Protein AF-A0A4V1TIY2-F1 (afdb_monomer)

Nearest PDB structures (foldseek):
  8q72-assembly1_J  TM=4.183E-01  e=2.420E+00  Escherichia coli
  2wbl-assembly1_B  TM=3.434E-01  e=1.989E+00  Arabidopsis thaliana
  2wbl-assembly1_A  TM=3.480E-01  e=2.267E+00  Arabidopsis thaliana
  2d2a-assembly2_A  TM=3.802E-01  e=4.357E+00  Escherichia coli

Structure (mmCIF, N/CA/C/O backbone):
data_AF-A0A4V1TIY2-F1
#
_entry.id   AF-A0A4V1TIY2-F1
#
loop_
_atom_site.group_PDB
_atom_site.id
_atom_site.type_symbol
_atom_site.label_atom_id
_atom_site.label_alt_id
_atom_site.label_comp_id
_atom_site.label_asym_id
_atom_site.label_entity_id
_atom_site.label_seq_id
_atom_site.pdbx_PDB_ins_code
_atom_site.Cartn_x
_atom_site.Cartn_y
_atom_site.Cartn_z
_atom_site.occupancy
_atom_site.B_iso_or_equiv
_atom_site.auth_seq_id
_atom_site.auth_comp_id
_atom_site.auth_asym_id
_atom_site.auth_atom_id
_atom_site.pdbx_PDB_model_num
ATOM 1 N N . ASP A 1 1 ? 8.197 18.192 0.186 1.00 65.12 1 ASP A N 1
ATOM 2 C CA . ASP A 1 1 ? 7.113 17.834 -0.747 1.00 65.12 1 ASP A CA 1
ATOM 3 C C . ASP A 1 1 ? 6.404 16.529 -0.364 1.00 65.12 1 ASP A C 1
ATOM 5 O O . ASP A 1 1 ? 5.213 16.568 -0.087 1.00 65.12 1 ASP A O 1
ATOM 9 N N . PHE A 1 2 ? 7.129 15.413 -0.189 1.00 73.62 2 PHE A N 1
ATOM 10 C CA . PHE A 1 2 ? 6.554 14.114 0.219 1.00 73.62 2 PHE A CA 1
ATOM 11 C C . PHE A 1 2 ? 5.672 14.154 1.484 1.00 73.62 2 PHE A C 1
ATOM 13 O O . PHE A 1 2 ? 4.633 13.516 1.531 1.00 73.62 2 PHE A O 1
ATOM 20 N N . GLN A 1 3 ? 6.015 14.952 2.497 1.00 78.56 3 GLN A N 1
ATOM 21 C CA . GLN A 1 3 ? 5.177 15.100 3.702 1.00 78.56 3 GLN A CA 1
ATOM 22 C C . GLN A 1 3 ? 3.774 15.677 3.409 1.00 78.56 3 GLN A C 1
ATOM 24 O O . GLN A 1 3 ? 2.851 15.464 4.185 1.00 78.56 3 GLN A O 1
ATOM 29 N N . LYS A 1 4 ? 3.602 16.388 2.286 1.00 87.38 4 LYS A N 1
AT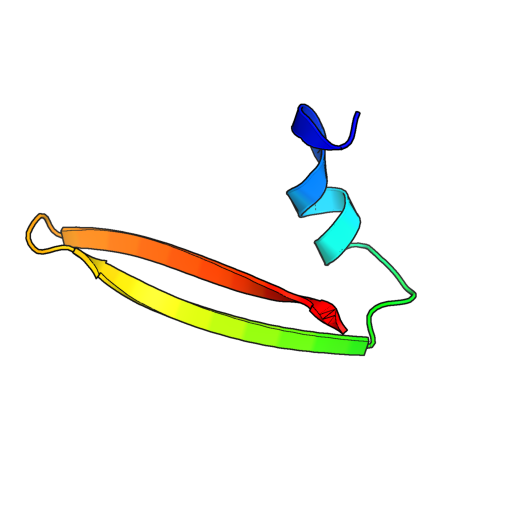OM 30 C CA . LYS A 1 4 ? 2.326 16.974 1.852 1.00 87.38 4 LYS A CA 1
ATOM 31 C C . LYS A 1 4 ? 1.649 16.164 0.740 1.00 87.38 4 LYS A C 1
ATOM 33 O O . LYS A 1 4 ? 0.426 16.130 0.681 1.00 87.38 4 LYS A O 1
ATOM 38 N N . HIS A 1 5 ? 2.427 15.504 -0.121 1.00 91.12 5 HIS A N 1
ATOM 39 C CA . HIS A 1 5 ? 1.924 14.824 -1.326 1.00 91.12 5 HIS A CA 1
ATOM 40 C C . HIS A 1 5 ? 2.294 13.333 -1.418 1.00 91.12 5 HIS A C 1
ATOM 42 O O . HIS A 1 5 ? 2.046 12.700 -2.441 1.00 91.12 5 HIS A O 1
ATOM 48 N N . GLY A 1 6 ? 2.876 12.741 -0.374 1.00 90.88 6 GLY A N 1
ATOM 49 C CA . GLY A 1 6 ? 3.465 11.397 -0.415 1.00 90.88 6 GLY A CA 1
ATOM 50 C C . GLY A 1 6 ? 2.472 10.299 -0.779 1.00 90.88 6 GLY A C 1
ATOM 51 O O . GLY A 1 6 ? 2.819 9.375 -1.508 1.00 90.88 6 GLY A O 1
ATOM 52 N N . HIS A 1 7 ? 1.210 10.446 -0.367 1.00 89.62 7 HIS A N 1
ATOM 53 C CA . HIS A 1 7 ? 0.152 9.527 -0.779 1.00 89.62 7 HIS A CA 1
ATOM 54 C C . HIS A 1 7 ? -0.084 9.569 -2.298 1.00 89.62 7 HIS A C 1
ATOM 56 O O . HIS A 1 7 ? -0.176 8.517 -2.928 1.00 89.62 7 HIS A O 1
ATOM 62 N N . TYR A 1 8 ? -0.183 10.758 -2.901 1.00 92.75 8 TYR A N 1
ATOM 63 C CA . TYR A 1 8 ? -0.366 10.882 -4.350 1.00 92.75 8 TYR A CA 1
ATOM 64 C C . TYR A 1 8 ? 0.849 10.338 -5.104 1.00 92.75 8 TYR A C 1
ATOM 66 O O . TYR A 1 8 ? 0.684 9.595 -6.067 1.00 92.75 8 TYR A O 1
ATOM 74 N N . ILE A 1 9 ? 2.060 10.640 -4.628 1.00 94.19 9 ILE A N 1
ATOM 75 C CA . ILE A 1 9 ? 3.313 10.176 -5.238 1.00 94.19 9 ILE A CA 1
ATOM 76 C C . ILE A 1 9 ? 3.377 8.643 -5.260 1.00 94.19 9 ILE A C 1
ATOM 78 O O . ILE A 1 9 ? 3.643 8.067 -6.308 1.00 94.19 9 ILE A O 1
ATOM 82 N N . ASN A 1 10 ? 3.075 7.972 -4.145 1.00 93.75 10 ASN A N 1
ATOM 83 C CA . ASN A 1 10 ? 3.104 6.507 -4.099 1.00 93.75 10 ASN A CA 1
ATOM 84 C C . ASN A 1 10 ? 2.006 5.865 -4.962 1.00 93.75 10 ASN A C 1
ATOM 86 O O . ASN A 1 10 ? 2.244 4.829 -5.570 1.00 93.75 10 ASN A O 1
ATOM 90 N N . MET A 1 11 ? 0.819 6.477 -5.041 1.00 93.94 11 MET A N 1
ATOM 91 C CA . MET A 1 11 ? -0.310 5.951 -5.824 1.00 93.94 11 MET A CA 1
ATOM 92 C C . MET A 1 11 ? -0.181 6.172 -7.334 1.00 93.94 11 MET A C 1
ATOM 94 O O . MET A 1 11 ? -0.733 5.394 -8.103 1.00 93.94 11 MET A O 1
ATOM 98 N N . SER A 1 12 ? 0.471 7.259 -7.751 1.00 95.06 12 SER A N 1
ATOM 99 C CA . SER A 1 12 ? 0.647 7.623 -9.166 1.00 95.06 12 SER A CA 1
ATOM 100 C C . SER A 1 12 ? 1.999 7.201 -9.739 1.00 95.06 12 SER A C 1
ATOM 102 O O . SER A 1 12 ? 2.251 7.415 -10.922 1.00 95.06 12 SER A O 1
ATOM 104 N N . SER A 1 13 ? 2.861 6.613 -8.909 1.00 94.56 13 SER A N 1
ATOM 105 C CA . SER A 1 13 ? 4.137 6.050 -9.331 1.00 94.56 13 SER A CA 1
ATOM 106 C C . SER A 1 13 ? 3.932 4.967 -10.392 1.00 94.56 13 SER A C 1
ATOM 108 O O . SER A 1 13 ? 3.126 4.056 -10.220 1.00 94.56 13 SER A O 1
ATOM 110 N N . ASP A 1 14 ? 4.706 5.052 -11.469 1.00 96.31 14 ASP A N 1
ATOM 111 C CA . ASP A 1 14 ? 4.808 4.037 -12.518 1.00 96.31 14 ASP A CA 1
AT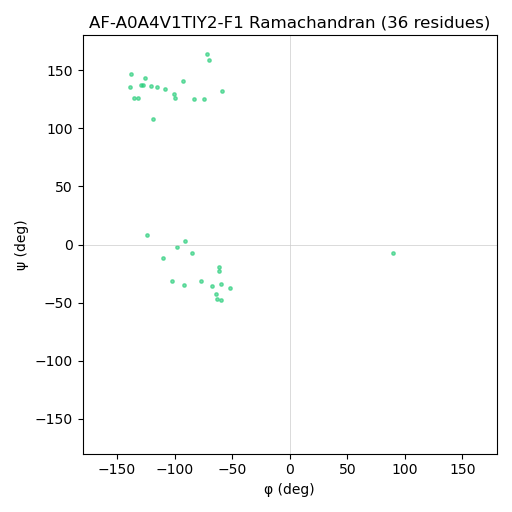OM 112 C C . ASP A 1 14 ? 5.812 2.921 -12.174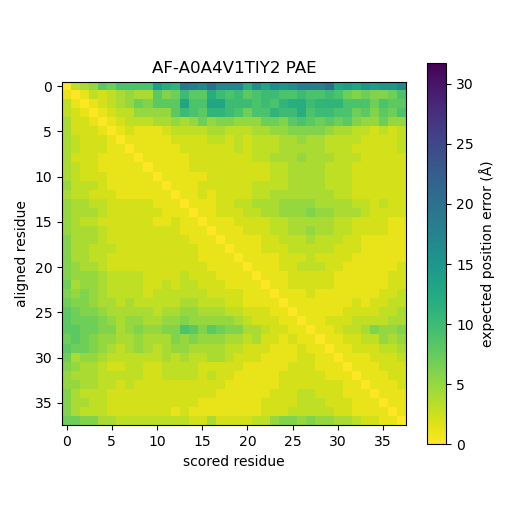 1.00 96.31 14 ASP A C 1
ATOM 114 O O . ASP A 1 14 ? 5.900 1.924 -12.892 1.00 96.31 14 ASP A O 1
ATOM 118 N N . THR A 1 15 ? 6.564 3.070 -11.077 1.00 97.00 15 THR A N 1
ATOM 119 C CA . THR A 1 15 ? 7.597 2.116 -10.655 1.00 97.00 15 THR A CA 1
ATOM 120 C C . THR A 1 15 ? 7.067 1.051 -9.702 1.00 97.00 15 THR A C 1
ATOM 122 O O . THR A 1 15 ? 7.508 -0.097 -9.774 1.00 97.00 15 THR A O 1
ATOM 125 N N . PHE A 1 16 ? 6.115 1.392 -8.828 1.00 96.56 16 PHE A N 1
ATOM 126 C CA . PHE A 1 16 ? 5.437 0.403 -7.996 1.00 96.56 16 PHE A CA 1
ATOM 127 C C . PHE A 1 16 ? 4.447 -0.397 -8.840 1.00 96.56 16 PHE A C 1
ATOM 129 O O . PHE A 1 16 ? 3.551 0.149 -9.477 1.00 96.56 16 PHE A O 1
ATOM 136 N N . THR A 1 17 ? 4.583 -1.719 -8.817 1.00 96.75 17 THR A N 1
ATOM 137 C CA . THR A 1 17 ? 3.729 -2.630 -9.601 1.00 96.75 17 THR A CA 1
ATOM 138 C C . THR A 1 17 ? 2.782 -3.432 -8.723 1.00 96.75 17 THR A C 1
ATOM 140 O O . THR A 1 17 ? 1.875 -4.101 -9.223 1.00 96.75 17 THR A O 1
ATOM 143 N N . LYS A 1 18 ? 2.988 -3.398 -7.403 1.00 97.19 18 LYS A N 1
ATOM 144 C CA . LYS A 1 18 ? 2.180 -4.117 -6.423 1.00 97.19 18 LYS A CA 1
ATOM 145 C C . LYS A 1 18 ? 1.908 -3.237 -5.215 1.00 97.19 18 LYS A C 1
ATOM 147 O O . LYS A 1 18 ? 2.750 -2.464 -4.767 1.00 97.19 18 LYS A O 1
ATOM 152 N N . VAL A 1 19 ? 0.734 -3.432 -4.627 1.00 97.12 19 VAL A N 1
ATOM 153 C CA . VAL A 1 19 ? 0.372 -2.822 -3.351 1.00 97.12 19 VAL A CA 1
ATOM 154 C C . VAL A 1 19 ? -0.369 -3.835 -2.490 1.00 97.12 19 VAL A C 1
ATOM 156 O O . VAL A 1 19 ? -1.247 -4.552 -2.967 1.00 97.12 19 VAL A O 1
ATOM 159 N N . ALA A 1 20 ? -0.001 -3.904 -1.214 1.00 97.75 20 ALA A N 1
ATOM 160 C CA . ALA A 1 20 ? -0.792 -4.580 -0.196 1.00 97.75 20 ALA A CA 1
ATOM 161 C C . ALA A 1 20 ? -1.581 -3.536 0.603 1.00 97.75 20 ALA A C 1
ATOM 163 O O . ALA A 1 20 ? -0.994 -2.569 1.095 1.00 97.75 20 ALA A O 1
ATOM 164 N N . CYS A 1 21 ? -2.892 -3.750 0.743 1.00 97.06 21 CYS A N 1
ATOM 165 C CA . CYS A 1 21 ? -3.797 -2.861 1.471 1.00 97.06 21 CYS A CA 1
ATOM 166 C C . CYS A 1 21 ? -4.364 -3.571 2.703 1.00 97.06 21 CYS A C 1
ATOM 168 O O . CYS A 1 21 ? -4.804 -4.717 2.614 1.00 97.06 21 CYS A O 1
ATOM 170 N N . GLY A 1 22 ? -4.384 -2.880 3.839 1.00 97.62 22 GLY A N 1
ATOM 171 C CA . GLY A 1 22 ? -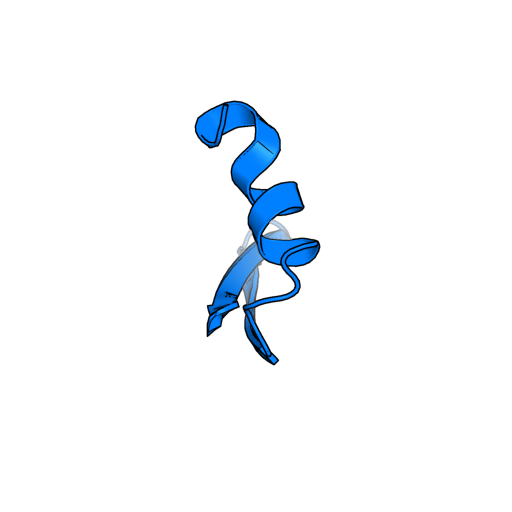4.995 -3.361 5.075 1.00 97.62 22 GL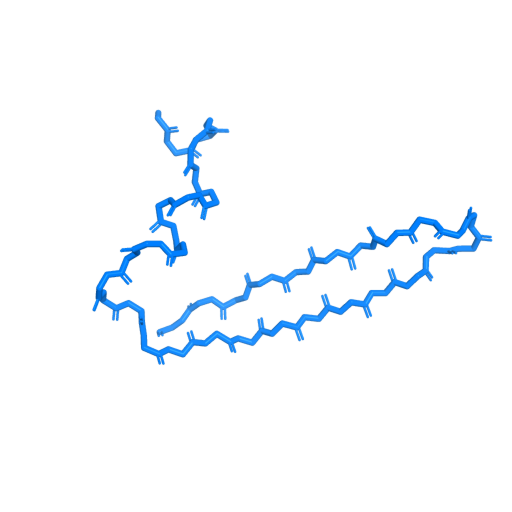Y A CA 1
ATOM 172 C C . GLY A 1 22 ? -5.949 -2.323 5.645 1.00 97.62 22 GLY A C 1
ATOM 173 O O . GLY A 1 22 ? -5.616 -1.140 5.670 1.00 97.62 22 GLY A O 1
ATOM 174 N N . PHE A 1 23 ? -7.111 -2.775 6.116 1.00 97.81 23 PHE A N 1
ATOM 175 C CA . PHE A 1 23 ? -8.120 -1.932 6.751 1.00 97.81 23 PHE A CA 1
ATOM 176 C C . PHE A 1 23 ? -8.514 -2.513 8.105 1.00 97.81 23 PHE A C 1
ATOM 178 O O . PHE A 1 23 ? -8.720 -3.719 8.237 1.00 97.81 23 PHE A O 1
ATOM 185 N N . HIS A 1 24 ? -8.645 -1.646 9.100 1.00 97.75 24 HIS A N 1
ATOM 186 C CA . HIS A 1 24 ? -9.125 -1.998 10.428 1.00 97.75 24 HIS A CA 1
ATOM 187 C C . HIS A 1 24 ? -10.133 -0.952 10.894 1.00 97.75 24 HIS A C 1
ATOM 189 O O . HIS A 1 24 ? -9.825 0.240 10.903 1.00 97.75 24 HIS A O 1
ATOM 195 N N . GLN A 1 25 ? -11.330 -1.391 11.280 1.00 98.06 25 GLN A N 1
ATOM 196 C CA . GLN A 1 25 ? -12.310 -0.509 11.900 1.00 98.06 25 GLN A CA 1
ATOM 197 C C . GLN A 1 25 ? -12.003 -0.384 13.396 1.00 98.06 25 GLN A C 1
ATOM 199 O O . GLN A 1 25 ? -11.911 -1.393 14.094 1.00 98.06 25 GLN A O 1
ATOM 204 N N . THR A 1 26 ? -11.840 0.843 13.886 1.00 96.12 26 THR A N 1
ATOM 205 C CA . THR A 1 26 ? -11.632 1.118 15.309 1.00 96.12 26 THR A CA 1
ATOM 206 C C . THR A 1 26 ? -12.927 0.897 16.086 1.00 96.12 26 THR A C 1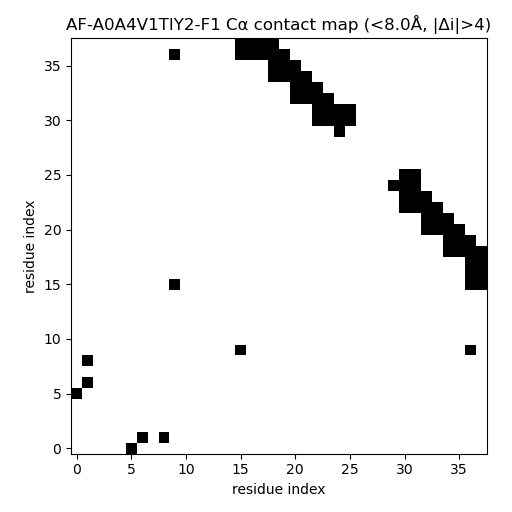
ATOM 208 O O . THR A 1 26 ? -14.023 0.891 15.521 1.00 96.12 26 THR A O 1
ATOM 211 N N . SER A 1 27 ? -12.832 0.776 17.409 1.00 96.88 27 SER A N 1
ATOM 212 C CA . SER A 1 27 ? -14.012 0.613 18.268 1.00 96.88 27 SER A CA 1
ATOM 213 C C . SER A 1 27 ? -14.993 1.793 18.208 1.00 96.88 27 SER A C 1
ATOM 215 O O . SER A 1 27 ? -16.159 1.629 18.549 1.00 96.88 27 SER A O 1
ATOM 217 N N . GLN A 1 28 ? -14.550 2.967 17.749 1.00 97.12 28 GLN A N 1
ATOM 218 C CA . GLN A 1 28 ? -15.375 4.163 17.538 1.00 97.12 28 GLN A CA 1
ATOM 219 C C . GLN A 1 28 ? -15.969 4.248 16.120 1.00 97.12 28 GLN A C 1
ATOM 221 O O . GLN A 1 28 ? -16.614 5.238 15.7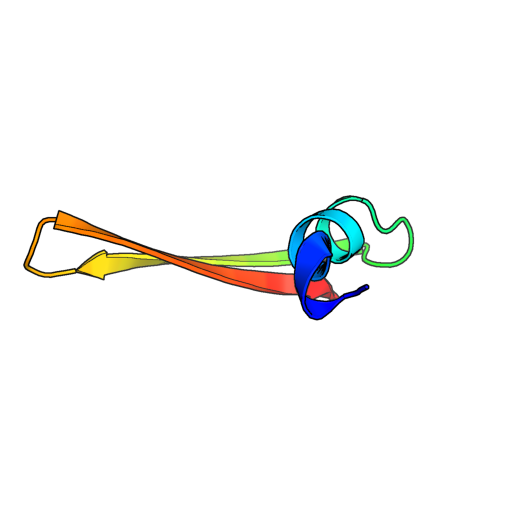86 1.00 97.12 28 GLN A O 1
ATOM 226 N N . GLY A 1 29 ? -15.747 3.238 15.275 1.00 96.44 29 GLY A N 1
ATOM 227 C CA . GLY A 1 29 ? -16.326 3.136 13.935 1.00 96.44 29 GLY A CA 1
ATOM 228 C C . GLY A 1 29 ? -15.507 3.775 12.808 1.00 96.44 29 GLY A C 1
ATOM 229 O O . GLY A 1 29 ? -15.846 3.563 11.644 1.00 96.44 29 GLY A O 1
ATOM 230 N N . SER A 1 30 ? -14.425 4.495 13.124 1.00 97.69 30 SER A N 1
ATOM 231 C CA . SER A 1 30 ? -13.470 5.027 12.139 1.00 97.69 30 SER A CA 1
ATOM 232 C C . SER A 1 30 ? -12.648 3.912 11.492 1.00 97.69 30 SER A C 1
ATOM 234 O O . SER A 1 30 ? -12.478 2.846 12.074 1.00 97.69 30 SER A O 1
ATOM 236 N N . TYR A 1 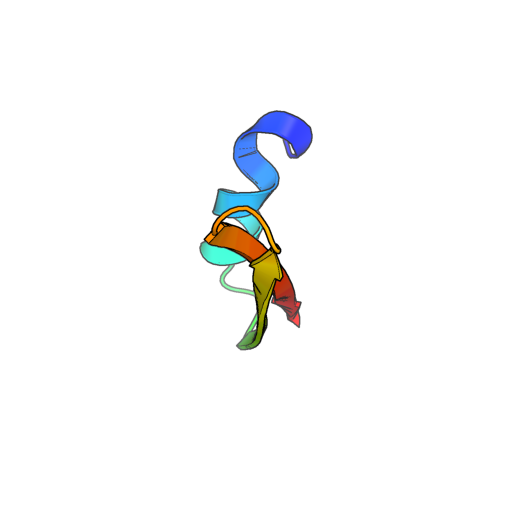31 ? -12.080 4.161 10.311 1.00 97.25 31 TYR A N 1
ATOM 237 C CA . TYR A 1 31 ? -11.199 3.205 9.637 1.00 97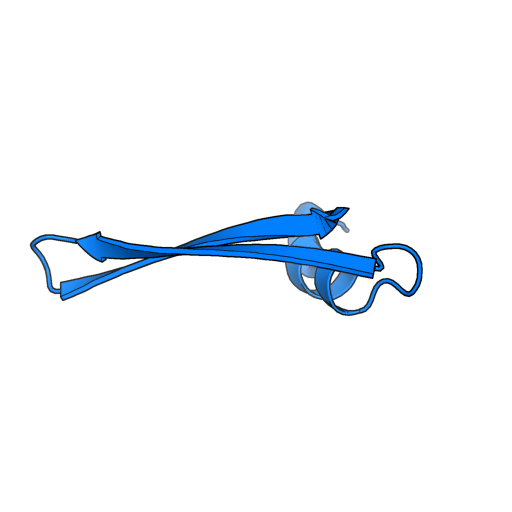.25 31 TYR A CA 1
ATOM 238 C C . TYR A 1 31 ? -9.745 3.663 9.662 1.00 97.25 31 TYR A C 1
ATOM 240 O O . TYR A 1 31 ? -9.432 4.806 9.332 1.00 97.25 31 TYR A O 1
ATOM 248 N N . TRP A 1 32 ? -8.855 2.736 10.000 1.00 96.31 32 TRP A N 1
ATOM 249 C CA . TRP A 1 32 ? -7.423 2.853 9.776 1.00 96.31 32 TRP A CA 1
ATOM 250 C C . TRP A 1 32 ? -7.044 2.069 8.523 1.00 96.31 32 TRP A C 1
ATOM 252 O O . TRP A 1 32 ? -7.351 0.879 8.424 1.00 96.31 32 TRP A O 1
ATOM 262 N N . ALA A 1 33 ? -6.373 2.731 7.583 1.00 96.06 33 ALA A N 1
ATOM 263 C CA . ALA A 1 33 ? -5.945 2.145 6.320 1.00 96.06 33 ALA A CA 1
ATOM 264 C C . ALA A 1 33 ? -4.422 2.226 6.181 1.00 96.06 33 ALA A C 1
ATOM 266 O O . ALA A 1 33 ? -3.819 3.262 6.461 1.00 96.06 33 ALA A O 1
ATOM 267 N N . VAL A 1 34 ? -3.805 1.140 5.722 1.00 96.06 34 VAL A N 1
ATOM 268 C CA . VAL A 1 34 ? -2.375 1.079 5.395 1.00 96.06 34 VAL A CA 1
ATOM 269 C C . VAL A 1 34 ? -2.179 0.576 3.975 1.00 96.06 34 VAL A C 1
ATOM 271 O O . VAL A 1 34 ? -2.904 -0.308 3.515 1.00 96.06 34 VAL A O 1
ATOM 274 N N . GLN A 1 35 ? -1.178 1.127 3.293 1.00 96.81 35 GLN A N 1
ATOM 275 C CA . GLN A 1 35 ? -0.790 0.742 1.941 1.00 96.81 35 GLN A CA 1
ATOM 276 C C . GLN A 1 35 ? 0.725 0.540 1.900 1.00 96.81 35 GLN A C 1
ATOM 278 O O . GLN A 1 35 ? 1.484 1.424 2.298 1.00 96.81 35 GLN A O 1
ATOM 283 N N . ASN A 1 36 ? 1.165 -0.629 1.440 1.00 96.75 36 ASN A N 1
ATOM 284 C CA . ASN A 1 36 ? 2.576 -0.978 1.301 1.00 96.75 36 ASN A CA 1
ATOM 285 C C . ASN A 1 36 ? 2.886 -1.262 -0.171 1.00 96.75 36 ASN A C 1
ATOM 287 O O . ASN A 1 36 ? 2.443 -2.282 -0.705 1.00 96.75 36 ASN A O 1
ATOM 291 N N . PHE A 1 37 ? 3.607 -0.343 -0.809 1.00 95.50 37 PHE A N 1
ATOM 292 C CA . PHE A 1 37 ? 3.909 -0.365 -2.239 1.00 95.50 37 PHE A CA 1
ATOM 293 C C . PHE A 1 37 ? 5.250 -1.058 -2.510 1.00 95.50 37 PHE A C 1
ATOM 295 O O . PHE A 1 37 ? 6.201 -0.895 -1.740 1.00 95.50 37 PHE A O 1
ATOM 302 N N . ARG A 1 38 ? 5.316 -1.847 -3.588 1.00 91.31 38 ARG A N 1
ATOM 303 C CA . ARG A 1 38 ? 6.517 -2.542 -4.071 1.00 91.31 38 ARG A CA 1
ATOM 304 C C . ARG A 1 38 ? 6.606 -2.565 -5.589 1.00 91.31 38 ARG A C 1
ATOM 306 O O . ARG A 1 38 ? 5.551 -2.598 -6.265 1.00 91.31 38 ARG A O 1
#

Radius of gyration: 12.39 Å; Cα contacts (8 Å, |Δi|>4): 37; chains: 1; bounding box: 24×22×31 Å

Foldseek 3Di:
DCVVCVVVCQVVDPPFPDKDKDWDQDPVRDIDIDIDTD

Sequence (38 aa):
DFQKHGHYINMSSDTFTKVACGFHQTSQGSYWAVQNFR

Secondary structure (DSSP, 8-state):
-HHHHHHHHHHH-SS---EEEEEEE-TTS-EEEEEEE-

Solvent-accessible surface area (backbone atoms only — not comparable to full-atom values): 2518 Å² total; per-residue (Å²): 108,56,93,81,44,39,70,58,51,66,73,68,41,88,80,49,83,46,72,51,78,49,79,46,72,46,98,87,71,51,76,49,75,48,77,52,75,73

Mean predicted aligned error: 3.27 Å

pLDDT: mean 93.63, std 6.86, range [65.12, 98.06]